Protein AF-A0A7J5ACR2-F1 (afdb_monomer_lite)

Sequence (113 aa):
MKYIGILIHVNRVIVWATLILYATIFLGLCAQIVLGCSQVLTGIVLLYFIKNFSKKNQKRLKFYWGFVITYGILWITDFINFYDDFVIIAMIILPLSIAGYFTFILESIKKEL

Secondary structure (DSSP, 8-state):
-HHHHHHHHHHHHHHHHHHHHGGGSHHHHHHHHHHHHHHHHHHHHHHHTGGGS-HHHHHHHHHHHHHHHHHHHHHHTTTTTT-GGGHHIIIIIHHHHHHHHHHHHHHHHHTT-

Structure (mmCIF, N/CA/C/O backbone):
data_AF-A0A7J5ACR2-F1
#
_entry.id   AF-A0A7J5ACR2-F1
#
loop_
_atom_site.group_PDB
_atom_site.id
_atom_site.type_symbol
_atom_site.label_atom_id
_atom_site.label_alt_id
_atom_site.label_comp_id
_atom_site.label_asym_id
_atom_site.label_entity_id
_atom_site.label_seq_id
_atom_site.pdbx_PDB_ins_code
_atom_site.Cartn_x
_atom_site.Cartn_y
_atom_site.Cartn_z
_atom_site.occupancy
_atom_site.B_iso_or_equiv
_atom_site.auth_seq_id
_atom_site.auth_comp_id
_atom_site.auth_asym_id
_atom_site.auth_atom_id
_atom_site.pdbx_PDB_model_num
ATOM 1 N N . MET A 1 1 ? -14.818 -10.179 13.726 1.00 63.59 1 MET A N 1
ATOM 2 C CA . MET A 1 1 ? -13.486 -9.547 13.893 1.00 63.59 1 MET A CA 1
ATOM 3 C C . MET A 1 1 ? -12.315 -10.500 13.641 1.00 63.59 1 MET A C 1
ATOM 5 O O . MET A 1 1 ? -11.349 -10.066 13.031 1.00 63.59 1 MET A O 1
ATOM 9 N N . LYS A 1 2 ? -12.407 -11.794 13.997 1.00 68.81 2 LYS A N 1
ATOM 10 C CA . LYS A 1 2 ? -11.359 -12.811 13.743 1.00 68.81 2 LYS A CA 1
ATOM 11 C C . LYS A 1 2 ? -10.805 -12.820 12.302 1.00 68.81 2 LYS A C 1
ATOM 13 O O . LYS A 1 2 ? -9.599 -12.925 12.114 1.00 68.81 2 LYS A O 1
ATOM 18 N N . TYR A 1 3 ? -11.666 -12.622 11.300 1.00 78.00 3 TYR A N 1
ATOM 19 C CA . TYR A 1 3 ? -11.275 -12.570 9.883 1.00 78.00 3 TYR A CA 1
ATOM 20 C C . TYR A 1 3 ? -10.384 -11.370 9.519 1.00 78.00 3 TYR A C 1
ATOM 22 O O . TYR A 1 3 ? -9.510 -11.504 8.672 1.00 78.00 3 TYR A O 1
ATOM 30 N N . ILE A 1 4 ? -10.536 -10.221 10.192 1.00 82.19 4 ILE A N 1
ATOM 31 C CA . ILE A 1 4 ? -9.692 -9.039 9.942 1.00 82.19 4 ILE A CA 1
ATOM 32 C C . ILE A 1 4 ? -8.255 -9.313 10.403 1.00 82.19 4 ILE A C 1
ATOM 34 O O . ILE A 1 4 ? -7.310 -8.939 9.717 1.00 82.19 4 ILE A O 1
ATOM 38 N N . GLY A 1 5 ? -8.074 -10.045 11.508 1.00 83.00 5 GLY A N 1
ATOM 39 C CA . GLY A 1 5 ? -6.748 -10.461 11.976 1.00 83.00 5 GLY A CA 1
ATOM 40 C C . GLY A 1 5 ? -5.982 -11.305 10.950 1.00 83.00 5 GLY A C 1
ATOM 41 O O . GLY A 1 5 ? -4.781 -11.106 10.771 1.00 83.00 5 GLY A O 1
ATOM 42 N N . ILE A 1 6 ? -6.682 -12.188 10.229 1.00 86.50 6 ILE A N 1
ATOM 43 C CA . ILE A 1 6 ? -6.097 -12.993 9.145 1.00 86.50 6 ILE A CA 1
ATOM 44 C C . ILE A 1 6 ? -5.648 -12.085 7.995 1.00 86.50 6 ILE A C 1
ATOM 46 O O . ILE A 1 6 ? -4.514 -12.206 7.542 1.00 86.50 6 ILE A O 1
ATOM 50 N N . LEU A 1 7 ? -6.489 -11.131 7.575 1.00 88.44 7 LEU A N 1
ATOM 51 C CA . LEU A 1 7 ? -6.152 -10.180 6.506 1.00 88.44 7 LEU A CA 1
ATOM 52 C C . LEU A 1 7 ? -4.901 -9.354 6.839 1.00 88.44 7 LEU A C 1
ATOM 54 O O . LEU A 1 7 ? -4.048 -9.147 5.979 1.00 88.44 7 LEU A O 1
ATOM 58 N N . ILE A 1 8 ? -4.752 -8.931 8.098 1.00 88.88 8 ILE A N 1
ATOM 59 C CA . ILE A 1 8 ? -3.573 -8.186 8.562 1.00 88.88 8 ILE A CA 1
ATOM 60 C C . ILE A 1 8 ? -2.307 -9.045 8.461 1.00 88.88 8 ILE A C 1
ATOM 62 O O . ILE A 1 8 ? -1.269 -8.570 7.996 1.00 88.88 8 ILE A O 1
ATOM 66 N N . HIS A 1 9 ? -2.388 -10.312 8.877 1.00 88.81 9 HIS A N 1
ATOM 67 C CA . HIS A 1 9 ? -1.255 -11.230 8.805 1.00 88.81 9 HIS A CA 1
ATOM 68 C C . HIS A 1 9 ? -0.857 -11.528 7.355 1.00 88.81 9 HIS A C 1
ATOM 70 O O . HIS A 1 9 ? 0.317 -11.413 7.010 1.00 88.81 9 HIS A O 1
ATOM 76 N N . VAL A 1 10 ? -1.838 -11.823 6.497 1.00 90.50 10 VAL A N 1
ATOM 77 C CA . VAL A 1 10 ? -1.629 -12.059 5.062 1.00 90.50 10 VAL A CA 1
ATOM 78 C C . VAL A 1 10 ? -0.983 -10.842 4.400 1.00 90.50 10 VAL A C 1
ATOM 80 O O . VAL A 1 10 ? 0.052 -10.993 3.757 1.00 90.50 10 VAL A O 1
ATOM 83 N N . ASN A 1 11 ? -1.509 -9.629 4.618 1.00 92.25 11 ASN A N 1
ATOM 84 C CA . ASN A 1 11 ? -0.910 -8.408 4.071 1.00 92.25 11 ASN A CA 1
ATOM 85 C C . ASN A 1 11 ? 0.558 -8.266 4.493 1.00 92.25 11 ASN A C 1
ATOM 87 O O . ASN A 1 11 ? 1.413 -7.990 3.659 1.00 92.25 11 ASN A O 1
ATOM 91 N N . ARG A 1 12 ? 0.876 -8.492 5.775 1.00 91.38 12 ARG A N 1
ATOM 92 C CA . ARG A 1 12 ? 2.256 -8.393 6.268 1.00 91.38 12 ARG A CA 1
ATOM 93 C C . ARG A 1 12 ? 3.190 -9.379 5.554 1.00 91.38 12 ARG A C 1
ATOM 95 O O . ARG A 1 12 ? 4.289 -8.984 5.176 1.00 91.38 12 ARG A O 1
ATOM 102 N N . VAL A 1 13 ? 2.767 -10.630 5.361 1.00 92.94 13 VAL A N 1
ATOM 103 C CA . VAL A 1 13 ? 3.562 -11.639 4.640 1.00 92.94 13 VAL A CA 1
ATOM 104 C C . VAL A 1 13 ? 3.799 -11.212 3.191 1.00 92.94 13 VAL A C 1
ATOM 106 O O . VAL A 1 13 ? 4.938 -11.251 2.731 1.00 92.94 13 VAL A O 1
ATOM 109 N N . ILE A 1 14 ? 2.759 -10.744 2.493 1.00 91.56 14 ILE A N 1
ATOM 110 C CA . ILE A 1 14 ? 2.872 -10.322 1.089 1.00 91.56 14 ILE A CA 1
ATOM 111 C C . ILE A 1 14 ? 3.795 -9.102 0.951 1.00 91.56 14 ILE A C 1
ATOM 113 O O . ILE A 1 14 ? 4.613 -9.067 0.034 1.00 91.56 14 ILE A O 1
ATOM 117 N N . VAL A 1 15 ? 3.736 -8.13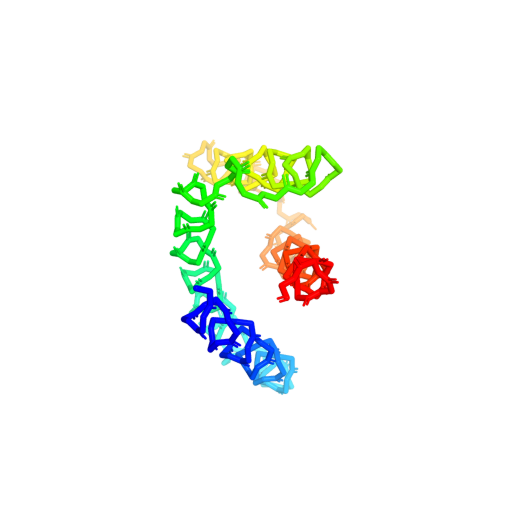0 1.872 1.00 92.50 15 VAL A N 1
ATOM 118 C CA . VAL A 1 15 ? 4.652 -6.971 1.880 1.00 92.50 15 VAL A CA 1
ATOM 119 C C . VAL A 1 15 ? 6.105 -7.428 2.006 1.00 92.50 15 VAL A C 1
ATOM 121 O O . VAL A 1 15 ? 6.939 -7.022 1.201 1.00 92.50 15 VAL A O 1
ATOM 124 N N . TRP A 1 16 ? 6.417 -8.296 2.974 1.00 92.81 16 TRP A N 1
ATOM 125 C CA . TRP A 1 16 ? 7.784 -8.798 3.152 1.00 92.81 16 TRP A CA 1
ATOM 126 C C . TRP A 1 16 ? 8.268 -9.604 1.951 1.00 92.81 16 TRP A C 1
ATOM 128 O O . TRP A 1 16 ? 9.386 -9.386 1.489 1.00 92.81 16 TRP A O 1
ATOM 138 N N . ALA A 1 17 ? 7.421 -10.480 1.407 1.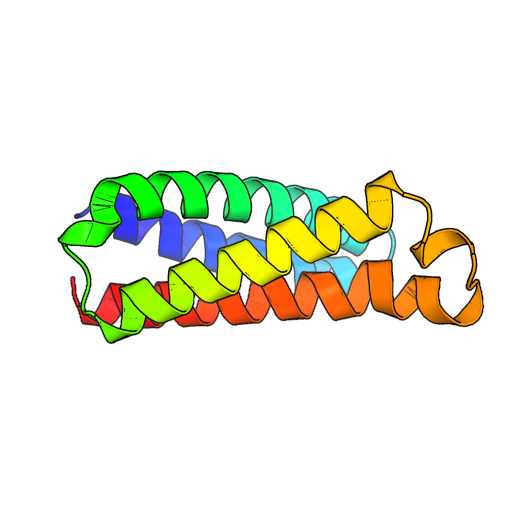00 92.19 17 ALA A N 1
ATOM 139 C CA . ALA A 1 17 ? 7.737 -11.218 0.190 1.00 92.19 17 ALA A CA 1
ATOM 140 C C . ALA A 1 17 ? 8.030 -10.264 -0.979 1.00 92.19 17 ALA A C 1
ATOM 142 O O . ALA A 1 17 ? 9.020 -10.445 -1.680 1.00 92.19 17 ALA A O 1
ATOM 143 N N . THR A 1 18 ? 7.231 -9.204 -1.138 1.00 91.81 18 THR A N 1
ATOM 144 C CA . THR A 1 18 ? 7.426 -8.187 -2.183 1.00 91.81 18 THR A CA 1
ATOM 145 C C . THR A 1 18 ? 8.771 -7.477 -2.028 1.00 91.81 18 THR A C 1
ATOM 147 O O . THR A 1 18 ? 9.526 -7.382 -2.991 1.00 91.81 18 THR A O 1
ATOM 150 N N . LEU A 1 19 ? 9.113 -7.033 -0.813 1.00 90.88 19 LEU A N 1
ATOM 151 C CA . LEU A 1 19 ? 10.389 -6.365 -0.531 1.00 90.88 19 LEU A CA 1
ATOM 152 C C . LEU A 1 19 ? 11.598 -7.271 -0.803 1.00 90.88 19 LEU A C 1
ATOM 154 O O . LEU A 1 19 ? 12.588 -6.808 -1.361 1.00 90.88 19 LEU A O 1
ATOM 158 N N . ILE A 1 20 ? 11.511 -8.558 -0.456 1.00 92.38 20 ILE A N 1
ATOM 159 C CA . ILE A 1 20 ? 12.568 -9.536 -0.752 1.00 92.38 20 ILE A CA 1
ATOM 160 C C . ILE A 1 20 ? 12.692 -9.745 -2.266 1.00 92.38 20 ILE A C 1
ATOM 162 O O . ILE A 1 20 ? 13.796 -9.746 -2.806 1.00 92.38 20 ILE A O 1
ATOM 166 N N . LEU A 1 21 ? 11.566 -9.882 -2.971 1.00 91.31 21 LEU A N 1
ATOM 167 C CA . LEU A 1 21 ? 11.552 -10.125 -4.414 1.00 91.31 21 LEU A CA 1
ATOM 168 C C . LEU A 1 21 ? 12.056 -8.930 -5.229 1.00 91.31 21 LEU A C 1
ATOM 170 O O . LEU A 1 21 ? 12.563 -9.131 -6.336 1.00 91.31 21 LEU A O 1
ATOM 174 N N . TYR A 1 22 ? 12.028 -7.712 -4.679 1.00 88.25 22 TYR A N 1
ATOM 175 C CA . TYR A 1 22 ? 12.695 -6.562 -5.292 1.00 88.25 22 TYR A CA 1
ATOM 176 C C . TYR A 1 22 ? 14.212 -6.719 -5.437 1.00 88.25 22 TYR A C 1
ATOM 178 O O . TYR A 1 22 ? 14.777 -6.051 -6.299 1.00 88.25 22 TYR A O 1
ATOM 186 N N . ALA A 1 23 ? 14.863 -7.651 -4.727 1.00 85.62 23 ALA A N 1
ATOM 187 C CA . ALA A 1 23 ? 16.258 -8.016 -5.003 1.00 85.62 23 ALA A CA 1
ATOM 188 C C . ALA A 1 23 ? 16.465 -8.541 -6.439 1.00 85.62 23 ALA A C 1
ATOM 190 O O . ALA A 1 23 ? 17.562 -8.459 -6.980 1.00 85.62 23 ALA A O 1
ATOM 191 N N . THR A 1 24 ? 15.404 -9.052 -7.071 1.00 86.50 24 THR A N 1
ATOM 192 C CA . THR A 1 24 ? 15.413 -9.531 -8.463 1.00 86.50 24 THR A CA 1
ATOM 193 C C . THR A 1 24 ? 14.766 -8.550 -9.447 1.00 86.50 24 THR A C 1
ATOM 195 O O . THR A 1 24 ? 14.686 -8.860 -10.632 1.00 86.50 24 THR A O 1
ATOM 198 N N . ILE A 1 25 ? 14.308 -7.381 -8.968 1.00 79.38 25 ILE A N 1
ATOM 199 C CA . ILE A 1 25 ? 13.577 -6.308 -9.676 1.00 79.38 25 ILE A CA 1
ATOM 200 C C . ILE A 1 25 ? 12.290 -6.787 -10.375 1.00 79.38 25 ILE A C 1
ATOM 202 O O . ILE A 1 25 ? 11.195 -6.393 -9.976 1.00 79.38 25 ILE A O 1
ATOM 206 N N . PHE A 1 26 ? 12.397 -7.664 -11.373 1.00 84.31 26 PHE A N 1
ATOM 207 C CA . PHE A 1 26 ? 11.288 -8.203 -12.160 1.00 84.31 26 PHE A CA 1
ATOM 208 C C . PHE A 1 26 ? 10.247 -8.932 -11.299 1.00 84.31 26 PHE A C 1
ATOM 2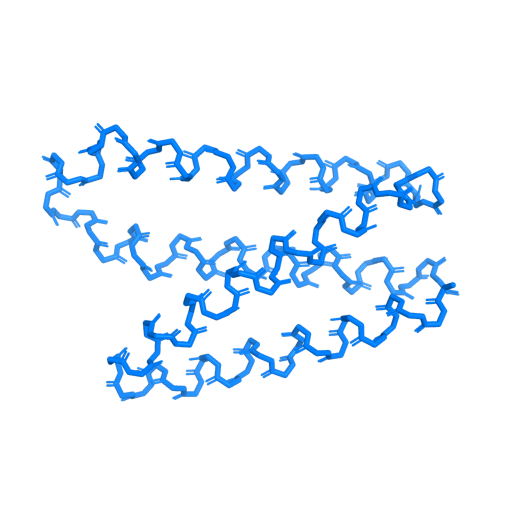10 O O . PHE A 1 26 ? 9.053 -8.630 -11.383 1.00 84.31 26 PHE A O 1
ATOM 217 N N . LEU A 1 27 ? 10.677 -9.844 -10.415 1.00 84.88 27 LEU A N 1
ATOM 218 C CA . LEU A 1 27 ? 9.731 -10.519 -9.516 1.00 84.88 27 LEU A CA 1
ATOM 219 C C . LEU A 1 27 ? 9.175 -9.560 -8.459 1.00 84.88 27 LEU A C 1
ATOM 221 O O . LEU A 1 27 ? 8.054 -9.761 -8.002 1.00 84.88 27 LEU A O 1
ATOM 225 N N . GLY A 1 28 ? 9.922 -8.510 -8.098 1.00 88.38 28 GLY A N 1
ATOM 226 C CA . GLY A 1 28 ? 9.455 -7.449 -7.205 1.00 88.38 28 GLY A CA 1
ATOM 227 C C . GLY A 1 28 ? 8.249 -6.711 -7.780 1.00 88.38 28 GLY A C 1
ATOM 228 O O . GLY A 1 28 ? 7.233 -6.589 -7.102 1.00 88.38 28 GLY A O 1
ATOM 229 N N . LEU A 1 29 ? 8.314 -6.317 -9.055 1.00 89.31 29 LEU A N 1
ATOM 230 C CA . LEU A 1 29 ? 7.191 -5.692 -9.765 1.00 89.31 29 LEU A CA 1
ATOM 231 C C . LEU A 1 29 ? 5.979 -6.632 -9.863 1.00 89.31 29 LEU A C 1
ATOM 233 O O . LEU A 1 29 ? 4.853 -6.227 -9.576 1.00 89.31 29 LEU A O 1
ATOM 237 N N . CYS A 1 30 ? 6.194 -7.910 -10.190 1.00 90.56 30 CYS A N 1
ATOM 238 C CA . CYS A 1 30 ? 5.107 -8.895 -10.231 1.00 90.56 30 CYS A CA 1
ATOM 239 C C . CYS A 1 30 ? 4.451 -9.078 -8.851 1.00 90.56 30 CYS A C 1
ATOM 241 O O . CYS A 1 30 ? 3.226 -9.076 -8.725 1.00 90.56 30 CYS A O 1
ATOM 243 N N . ALA A 1 31 ? 5.261 -9.193 -7.796 1.00 92.31 31 ALA A N 1
ATOM 244 C CA . ALA A 1 31 ? 4.781 -9.313 -6.423 1.00 92.31 31 ALA A CA 1
ATOM 245 C C . ALA A 1 31 ? 4.048 -8.052 -5.950 1.00 92.31 31 ALA A C 1
ATOM 247 O O . ALA A 1 31 ? 3.059 -8.152 -5.229 1.00 92.31 31 ALA A O 1
ATOM 248 N N . GLN A 1 32 ? 4.474 -6.874 -6.401 1.00 93.94 32 GLN A N 1
ATOM 249 C CA . GLN A 1 32 ? 3.819 -5.606 -6.106 1.00 93.94 32 GLN A CA 1
ATOM 250 C C . GLN A 1 32 ? 2.412 -5.524 -6.712 1.00 93.94 32 GLN A C 1
ATOM 252 O O . GLN A 1 32 ? 1.512 -4.991 -6.064 1.00 93.94 32 GLN A O 1
ATOM 257 N N . ILE A 1 33 ? 2.184 -6.096 -7.900 1.00 92.81 33 ILE A N 1
ATOM 258 C CA . ILE A 1 33 ? 0.835 -6.215 -8.478 1.00 92.81 33 ILE A CA 1
ATOM 259 C C . ILE A 1 33 ? -0.043 -7.091 -7.576 1.00 92.81 33 ILE A C 1
ATOM 261 O O . ILE A 1 33 ? -1.143 -6.686 -7.196 1.00 92.81 33 ILE A O 1
ATOM 265 N N . VAL A 1 34 ? 0.464 -8.260 -7.163 1.00 94.25 34 VAL A N 1
ATOM 266 C CA . VAL A 1 34 ? -0.246 -9.167 -6.241 1.00 94.25 34 VAL A CA 1
ATOM 267 C C . VAL A 1 34 ? -0.552 -8.468 -4.911 1.00 94.25 34 VAL A C 1
ATOM 269 O O . VAL A 1 34 ? -1.678 -8.547 -4.410 1.00 94.25 34 VAL A O 1
ATOM 272 N N . LEU A 1 35 ? 0.420 -7.735 -4.364 1.00 94.81 35 LEU A N 1
ATOM 273 C CA . LEU A 1 35 ? 0.265 -6.921 -3.163 1.00 94.81 35 LEU A CA 1
ATOM 274 C C . LEU A 1 35 ? -0.839 -5.879 -3.349 1.00 94.81 35 LEU A C 1
ATOM 276 O O . LEU A 1 35 ? -1.768 -5.846 -2.543 1.00 94.81 35 LEU A O 1
ATOM 280 N N . GLY A 1 36 ? -0.800 -5.096 -4.426 1.00 94.94 36 GLY A N 1
ATOM 281 C CA . GLY A 1 36 ? -1.810 -4.087 -4.736 1.00 94.94 36 GLY A CA 1
ATOM 282 C C . GLY A 1 36 ? -3.220 -4.676 -4.813 1.00 94.94 36 GLY A C 1
ATOM 283 O O . GLY A 1 36 ? -4.126 -4.192 -4.132 1.00 94.94 36 GLY A O 1
ATOM 284 N N . CYS A 1 37 ? -3.406 -5.778 -5.546 1.00 94.50 37 CYS A N 1
ATOM 285 C CA . CYS A 1 37 ? -4.692 -6.476 -5.624 1.00 94.50 37 CYS A CA 1
ATOM 286 C C . CYS A 1 37 ? -5.175 -6.943 -4.244 1.00 94.50 37 CYS A C 1
ATOM 288 O O . CYS A 1 37 ? -6.329 -6.710 -3.876 1.00 94.50 37 CYS A O 1
ATOM 290 N N . SER A 1 38 ? -4.291 -7.556 -3.449 1.00 94.19 38 SER A N 1
ATOM 291 C CA . SER A 1 38 ? -4.634 -8.021 -2.099 1.00 94.19 38 SER A CA 1
ATOM 292 C C . SER A 1 38 ? -5.071 -6.872 -1.182 1.00 94.19 38 SER A C 1
ATOM 294 O O . SER A 1 38 ? -6.001 -7.024 -0.384 1.00 94.19 38 SER A O 1
ATOM 296 N N . GLN A 1 39 ? -4.449 -5.700 -1.328 1.00 95.19 39 GLN A N 1
ATOM 297 C CA . GLN A 1 39 ? -4.742 -4.514 -0.533 1.00 95.19 39 GLN A CA 1
ATOM 298 C C . GLN A 1 39 ? -6.047 -3.851 -0.943 1.00 95.19 39 GLN A C 1
ATOM 300 O O . GLN A 1 39 ? -6.826 -3.493 -0.066 1.00 95.19 39 GLN A O 1
ATOM 305 N N . VAL A 1 40 ? -6.338 -3.761 -2.243 1.00 96.00 40 VAL A N 1
ATOM 306 C CA . VAL A 1 40 ? -7.633 -3.272 -2.737 1.00 96.00 40 VAL A CA 1
ATOM 307 C C . VAL A 1 40 ? -8.763 -4.163 -2.220 1.00 96.00 40 VAL A C 1
ATOM 309 O O . VAL A 1 40 ? -9.718 -3.658 -1.630 1.00 96.00 40 VAL A O 1
ATOM 312 N N . LEU A 1 41 ? -8.630 -5.489 -2.343 1.00 95.38 41 LEU A N 1
ATOM 313 C CA . LEU A 1 41 ? -9.622 -6.440 -1.830 1.00 95.38 41 LEU A CA 1
ATOM 314 C C . LEU A 1 41 ? -9.808 -6.307 -0.313 1.00 95.38 41 LEU A C 1
ATOM 316 O O . LEU A 1 41 ? -10.933 -6.189 0.174 1.00 95.38 41 LEU A O 1
ATOM 320 N N . THR A 1 42 ? -8.706 -6.252 0.438 1.00 94.38 42 THR A N 1
ATOM 321 C CA . THR A 1 42 ? -8.744 -6.041 1.892 1.00 94.38 42 THR A CA 1
ATOM 322 C C . THR A 1 42 ? -9.394 -4.699 2.235 1.00 94.38 42 THR A C 1
ATOM 324 O O . THR A 1 42 ? -10.224 -4.627 3.137 1.00 94.38 42 THR A O 1
ATOM 327 N N . GLY A 1 43 ? -9.074 -3.636 1.498 1.00 95.25 43 GLY A N 1
ATOM 328 C CA . GLY A 1 43 ? -9.636 -2.301 1.669 1.00 95.25 43 GLY A CA 1
ATOM 329 C C . GLY A 1 43 ? -11.147 -2.272 1.457 1.00 95.25 43 GLY A C 1
ATOM 330 O O . GLY A 1 43 ? -11.849 -1.617 2.227 1.00 95.25 43 GLY A O 1
ATOM 331 N N . ILE A 1 44 ? -11.660 -3.020 0.474 1.00 95.62 44 ILE A N 1
ATOM 332 C CA . ILE A 1 44 ? -13.104 -3.168 0.226 1.00 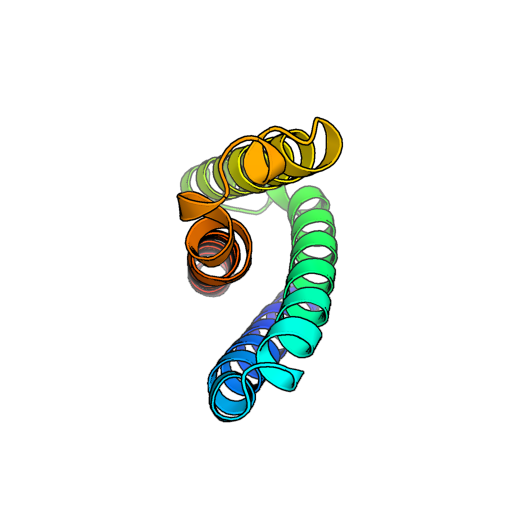95.62 44 ILE A CA 1
ATOM 333 C C . ILE A 1 44 ? -13.768 -3.874 1.411 1.00 95.62 44 ILE A C 1
ATOM 335 O O . ILE A 1 44 ? -14.784 -3.401 1.923 1.00 95.62 44 ILE A O 1
ATOM 339 N N . VAL A 1 45 ? -13.166 -4.958 1.910 1.00 93.38 45 VAL A N 1
ATOM 340 C CA . VAL A 1 45 ? -13.668 -5.653 3.106 1.00 93.38 45 VAL A CA 1
ATOM 341 C C . VAL A 1 45 ? -13.695 -4.709 4.312 1.00 93.38 45 VAL A C 1
ATOM 343 O O . VAL A 1 45 ? -14.679 -4.675 5.049 1.00 93.38 45 VAL A O 1
ATOM 346 N N . LEU A 1 46 ? -12.659 -3.888 4.508 1.00 93.81 46 LEU A N 1
ATOM 347 C CA . LEU A 1 46 ? -12.622 -2.906 5.595 1.00 93.81 46 LEU A CA 1
ATOM 348 C C . LEU A 1 46 ? -13.687 -1.811 5.449 1.00 93.81 46 LEU A C 1
ATOM 350 O O . LEU A 1 46 ? -14.220 -1.366 6.465 1.00 93.81 46 LEU A O 1
ATOM 354 N N . LEU A 1 47 ? -14.038 -1.393 4.227 1.00 94.44 47 LEU A N 1
ATOM 355 C CA . LEU A 1 47 ? -15.130 -0.436 4.009 1.00 94.44 47 LEU A CA 1
ATOM 356 C C . LEU A 1 47 ? -16.471 -0.974 4.520 1.00 94.44 47 LEU A C 1
ATOM 358 O O . LEU A 1 47 ? -17.237 -0.217 5.112 1.00 94.44 47 LEU A O 1
ATOM 362 N N . TYR A 1 48 ? -16.734 -2.274 4.366 1.00 92.31 48 TYR A N 1
ATOM 363 C CA . TYR A 1 48 ? -17.954 -2.894 4.892 1.00 92.31 48 TYR A CA 1
ATOM 364 C C . TYR A 1 48 ? -18.042 -2.798 6.426 1.00 92.31 48 TYR A C 1
ATOM 366 O O . TYR A 1 48 ? -19.110 -2.558 6.986 1.00 92.31 48 TYR A O 1
ATOM 374 N N . PHE A 1 49 ? -16.902 -2.906 7.116 1.00 91.25 49 PHE A N 1
ATOM 375 C CA . PHE A 1 49 ? -16.815 -2.816 8.578 1.00 91.25 49 PHE A CA 1
ATOM 376 C C . PHE A 1 49 ? -16.476 -1.412 9.101 1.00 91.25 49 PHE A C 1
ATOM 378 O O . PHE A 1 49 ? -16.250 -1.252 10.299 1.00 91.25 49 PHE A O 1
ATOM 385 N N . ILE A 1 50 ? -16.478 -0.379 8.251 1.00 92.31 50 ILE A N 1
ATOM 386 C CA . ILE A 1 50 ? -15.958 0.955 8.595 1.00 92.31 50 ILE A CA 1
ATOM 387 C C . ILE A 1 50 ? -16.630 1.587 9.821 1.00 92.31 50 ILE A C 1
ATOM 389 O O . ILE A 1 50 ? -15.977 2.295 10.586 1.00 92.31 50 ILE A O 1
ATOM 393 N N . LYS A 1 51 ? -17.921 1.302 10.043 1.00 91.50 51 LYS A N 1
ATOM 394 C CA . LYS A 1 51 ? -18.688 1.810 11.193 1.00 91.50 51 LYS A CA 1
ATOM 395 C C . LYS A 1 51 ? -18.160 1.297 12.538 1.00 91.50 51 LYS A C 1
ATOM 397 O O . LYS A 1 51 ? -18.376 1.957 13.547 1.00 91.50 51 LYS A O 1
ATOM 402 N N . ASN A 1 52 ? -17.449 0.169 12.539 1.00 91.00 52 ASN A N 1
ATOM 403 C CA . ASN A 1 52 ? -16.903 -0.460 13.742 1.00 91.00 52 ASN A CA 1
ATOM 404 C C . ASN A 1 52 ? -15.516 0.083 14.121 1.00 91.00 52 ASN A C 1
ATOM 406 O O . ASN A 1 52 ? -14.993 -0.282 15.168 1.00 91.00 52 ASN A O 1
ATOM 410 N N . PHE A 1 53 ? -14.902 0.923 13.282 1.00 92.88 53 PHE A N 1
ATOM 411 C CA . PHE A 1 53 ? -13.574 1.487 13.536 1.00 92.88 53 PHE A CA 1
ATOM 412 C C . PHE A 1 53 ? -13.658 2.871 14.171 1.00 92.88 53 PHE A C 1
ATOM 414 O O . PHE A 1 53 ? -14.639 3.600 13.983 1.00 92.88 53 PHE A O 1
ATOM 421 N N . SER A 1 54 ? -12.592 3.291 14.857 1.00 95.19 54 SER A N 1
ATOM 422 C CA . SER A 1 54 ? -12.509 4.653 15.389 1.00 95.19 54 SER A CA 1
ATOM 423 C C . SER A 1 54 ? -12.602 5.702 14.275 1.00 95.19 54 SER A C 1
ATOM 425 O O . SER A 1 54 ? -12.143 5.491 13.148 1.00 95.19 54 SER A O 1
ATOM 427 N N . LYS A 1 55 ? -13.109 6.904 14.592 1.00 96.00 55 LYS A N 1
ATOM 428 C CA . LYS A 1 55 ? -13.164 8.036 13.639 1.00 96.00 55 LYS A CA 1
ATOM 429 C C . LYS A 1 55 ? -11.804 8.318 12.979 1.00 96.00 55 LYS A C 1
ATOM 431 O O . LYS A 1 55 ? -11.746 8.731 11.821 1.00 96.00 55 LYS A O 1
ATOM 436 N N . LYS A 1 56 ? -10.707 8.064 13.703 1.00 95.88 56 LYS A N 1
ATOM 437 C CA . LYS A 1 56 ? -9.331 8.199 13.211 1.00 95.88 56 LYS A CA 1
ATOM 438 C C . LYS A 1 56 ? -9.030 7.192 12.099 1.00 95.88 56 LYS A C 1
ATOM 440 O O . LYS A 1 56 ? -8.564 7.600 11.035 1.00 95.88 56 LYS A O 1
ATOM 445 N N . ASN A 1 57 ? -9.326 5.911 12.310 1.00 95.56 57 ASN A N 1
ATOM 446 C CA . ASN A 1 57 ? -9.108 4.872 11.302 1.00 95.56 57 ASN A CA 1
ATOM 447 C C . ASN A 1 57 ? -10.067 4.995 10.116 1.00 95.56 57 ASN A C 1
ATOM 449 O O . ASN A 1 57 ? -9.638 4.815 8.979 1.00 95.56 57 ASN A O 1
ATOM 453 N N . GLN A 1 58 ? -11.310 5.428 10.340 1.00 96.31 58 GLN A N 1
ATOM 454 C CA . GLN A 1 58 ? -12.232 5.756 9.249 1.00 96.31 58 GLN A CA 1
ATOM 455 C C . GLN A 1 58 ? -11.665 6.852 8.335 1.00 96.31 58 GLN A C 1
ATOM 457 O O . GLN A 1 58 ? -11.686 6.715 7.114 1.00 96.31 58 GLN A O 1
ATOM 462 N N . LYS A 1 59 ? -11.120 7.937 8.911 1.00 96.81 59 LYS A N 1
ATOM 463 C CA . LYS A 1 59 ? -10.511 9.031 8.136 1.00 96.81 59 LYS A CA 1
ATOM 464 C C . LYS A 1 59 ? -9.291 8.553 7.346 1.00 96.81 59 LYS A C 1
ATOM 466 O O . LYS A 1 59 ? -9.153 8.897 6.178 1.00 96.81 59 LYS A O 1
ATOM 471 N N . ARG A 1 60 ? -8.428 7.739 7.960 1.00 97.00 60 ARG A N 1
ATOM 472 C CA . ARG A 1 60 ? -7.251 7.163 7.289 1.00 97.00 60 ARG A CA 1
ATOM 473 C C . ARG A 1 60 ? -7.631 6.240 6.135 1.00 97.00 60 ARG A C 1
ATOM 475 O O . ARG A 1 60 ? -7.045 6.349 5.067 1.00 97.00 60 ARG A O 1
ATOM 482 N N . LEU A 1 61 ? -8.643 5.391 6.319 1.00 96.62 61 LEU A N 1
ATOM 483 C CA . LEU A 1 61 ? -9.134 4.512 5.258 1.00 96.62 61 LEU A CA 1
ATOM 484 C C . LEU A 1 61 ? -9.717 5.314 4.084 1.00 96.62 61 LEU A C 1
ATOM 486 O O . LEU A 1 61 ? -9.467 4.974 2.932 1.00 96.62 61 LEU A O 1
ATOM 490 N N . LYS A 1 62 ? -10.422 6.422 4.355 1.00 96.50 62 LYS A N 1
ATOM 491 C CA . LYS A 1 62 ? -10.875 7.352 3.305 1.00 96.50 62 LYS A CA 1
ATOM 492 C C . LYS A 1 62 ? -9.705 7.985 2.546 1.00 96.50 62 LYS A C 1
ATOM 494 O O . LYS A 1 62 ? -9.746 8.036 1.323 1.00 96.50 62 LYS A O 1
ATOM 499 N N . PHE A 1 63 ? -8.659 8.428 3.249 1.00 96.81 63 PHE A N 1
ATOM 500 C CA . PHE A 1 63 ? -7.453 8.952 2.598 1.00 96.81 63 PHE A CA 1
ATOM 501 C C . PHE A 1 63 ? -6.746 7.900 1.746 1.00 96.81 63 PHE A C 1
ATOM 503 O O . PHE A 1 63 ? -6.360 8.205 0.624 1.00 96.81 63 PHE A O 1
ATOM 510 N N . TYR A 1 64 ? -6.617 6.670 2.250 1.00 97.38 64 TYR A N 1
ATOM 511 C CA . TYR A 1 64 ? -6.064 5.553 1.485 1.00 97.38 64 TYR A CA 1
ATOM 512 C C . TYR A 1 64 ? -6.804 5.372 0.156 1.00 97.38 64 TYR A C 1
ATOM 514 O O . TYR A 1 64 ? -6.166 5.351 -0.892 1.00 97.38 64 TYR A O 1
ATOM 522 N N . TRP A 1 65 ? -8.138 5.335 0.180 1.00 97.75 65 TRP A N 1
ATOM 523 C CA . TRP A 1 65 ? -8.932 5.236 -1.045 1.00 97.75 65 TRP A CA 1
ATOM 524 C C . TRP A 1 65 ? -8.747 6.433 -1.977 1.00 97.75 65 TRP A C 1
ATOM 526 O O . TRP A 1 65 ? -8.651 6.240 -3.184 1.00 97.75 65 TRP A O 1
ATOM 536 N N . GLY A 1 66 ? -8.619 7.646 -1.432 1.00 97.25 66 GLY A N 1
ATOM 537 C CA . GLY A 1 66 ? -8.252 8.829 -2.211 1.00 97.25 66 GLY A CA 1
ATOM 538 C C . GLY A 1 66 ? -6.930 8.648 -2.961 1.00 97.25 66 GLY A C 1
ATOM 539 O O . GLY A 1 66 ? -6.878 8.889 -4.165 1.00 97.25 66 GLY A O 1
ATOM 540 N N . PHE A 1 67 ? -5.886 8.154 -2.288 1.00 96.25 67 PHE A N 1
ATOM 541 C CA . PHE A 1 67 ? -4.596 7.859 -2.921 1.00 96.25 67 PHE A CA 1
ATOM 542 C C . PHE A 1 67 ? -4.689 6.753 -3.975 1.00 96.25 67 PHE A C 1
ATOM 544 O O . PHE A 1 67 ? -4.166 6.931 -5.069 1.00 96.25 67 PHE A O 1
ATOM 551 N N . VAL A 1 68 ? -5.371 5.642 -3.679 1.00 95.94 68 VAL A N 1
ATOM 552 C CA . VAL A 1 68 ? -5.527 4.515 -4.616 1.00 95.94 68 VAL A CA 1
ATOM 553 C C . VAL A 1 68 ? -6.270 4.940 -5.879 1.00 95.94 68 VAL A C 1
ATOM 555 O O . VAL A 1 68 ? -5.824 4.634 -6.981 1.00 95.94 68 VAL A O 1
ATOM 558 N N . ILE A 1 69 ? -7.378 5.669 -5.732 1.00 96.31 69 ILE A N 1
ATOM 559 C CA . ILE A 1 69 ? -8.174 6.144 -6.869 1.00 96.31 69 ILE A CA 1
ATOM 560 C C . ILE A 1 69 ? -7.372 7.153 -7.688 1.00 96.31 69 ILE A C 1
ATOM 562 O O . ILE A 1 69 ? -7.315 7.030 -8.906 1.00 96.31 69 ILE A O 1
ATOM 566 N N . THR A 1 70 ? -6.709 8.108 -7.031 1.00 94.94 70 THR A N 1
ATOM 567 C CA . THR A 1 70 ? -5.866 9.097 -7.721 1.00 94.94 70 THR A CA 1
ATOM 568 C C . THR A 1 70 ? -4.757 8.402 -8.503 1.00 94.94 70 THR A C 1
ATOM 570 O O . THR A 1 70 ? -4.571 8.683 -9.681 1.00 94.94 70 THR A O 1
ATOM 573 N N . TYR A 1 71 ? -4.066 7.445 -7.881 1.00 93.50 71 TYR A N 1
ATOM 574 C CA . TYR A 1 71 ? -3.029 6.656 -8.537 1.00 93.50 71 TYR A CA 1
ATOM 575 C C . TYR A 1 71 ? -3.565 5.889 -9.752 1.00 93.50 71 TYR A C 1
ATOM 577 O O . TYR A 1 71 ? -2.970 5.954 -10.822 1.00 93.50 71 TYR A O 1
ATOM 585 N N . GLY A 1 72 ? -4.713 5.219 -9.615 1.00 92.19 72 GLY A N 1
ATOM 586 C CA . GLY A 1 72 ? -5.353 4.511 -10.724 1.00 92.19 72 GLY A CA 1
ATOM 587 C C . GLY A 1 72 ? -5.744 5.436 -11.879 1.00 92.19 72 GLY A C 1
ATOM 588 O O . GLY A 1 72 ? -5.506 5.097 -13.033 1.00 92.19 72 GLY A O 1
ATOM 589 N N . ILE A 1 73 ? -6.281 6.625 -11.584 1.00 93.88 73 ILE A N 1
ATOM 590 C CA . ILE A 1 73 ? -6.628 7.624 -12.606 1.00 93.88 73 ILE A CA 1
ATOM 591 C C . ILE A 1 73 ? -5.379 8.079 -13.365 1.00 93.88 73 ILE A C 1
ATOM 593 O O . ILE A 1 73 ? -5.406 8.089 -14.590 1.00 93.88 73 ILE A O 1
ATOM 597 N N . LEU A 1 74 ? -4.283 8.392 -12.662 1.00 91.06 74 LEU A N 1
ATOM 598 C CA . LEU A 1 74 ? -3.032 8.839 -13.290 1.00 91.06 74 LEU A CA 1
ATOM 599 C C . LEU A 1 74 ? -2.462 7.812 -14.281 1.00 91.06 74 LEU A C 1
ATOM 601 O O . LEU A 1 74 ? -1.853 8.203 -15.277 1.00 91.06 74 LEU A O 1
ATOM 605 N N . TRP A 1 75 ? -2.675 6.518 -14.025 1.00 88.12 75 TRP A N 1
ATOM 606 C CA . TRP A 1 75 ? -2.322 5.446 -14.958 1.00 88.12 75 TRP A CA 1
ATOM 607 C C . TRP A 1 75 ? -3.285 5.335 -16.135 1.00 88.12 75 TRP A C 1
ATOM 609 O O . TRP A 1 75 ? -2.839 5.186 -17.264 1.00 88.12 75 TRP A O 1
ATOM 619 N N . ILE A 1 76 ? -4.596 5.414 -15.891 1.00 89.56 76 ILE A N 1
ATOM 620 C CA . ILE A 1 76 ? -5.611 5.269 -16.947 1.00 89.56 76 ILE A CA 1
ATOM 621 C C . ILE A 1 76 ? -5.561 6.433 -17.945 1.00 89.56 76 ILE A C 1
ATOM 623 O O . ILE A 1 76 ? -5.845 6.238 -19.122 1.00 89.56 76 ILE A O 1
ATOM 627 N N . THR A 1 77 ? -5.211 7.640 -17.499 1.00 90.12 77 THR A N 1
ATOM 628 C CA . THR A 1 77 ? -5.120 8.820 -18.371 1.00 90.12 77 THR A CA 1
ATOM 629 C C . THR A 1 77 ? -3.754 8.978 -19.041 1.00 90.12 77 THR A C 1
ATOM 631 O O . THR A 1 77 ? -3.481 10.057 -19.562 1.00 90.12 77 THR A O 1
ATOM 634 N N . ASP A 1 78 ? -2.870 7.976 -18.957 1.00 81.81 78 ASP A N 1
ATOM 635 C CA . ASP A 1 78 ? -1.483 8.027 -19.451 1.00 81.81 78 ASP A CA 1
ATOM 636 C C . ASP A 1 78 ? -0.666 9.230 -18.937 1.00 81.81 78 ASP A C 1
ATOM 638 O O . ASP A 1 78 ? 0.376 9.583 -19.487 1.00 81.81 78 ASP A O 1
ATOM 642 N N . PHE A 1 79 ? -1.091 9.850 -17.830 1.00 81.50 79 PHE A N 1
ATOM 643 C CA . PHE A 1 79 ? -0.437 11.049 -17.300 1.00 81.50 79 PHE A CA 1
ATOM 644 C C . PHE A 1 79 ? 0.996 10.745 -16.856 1.00 81.50 79 PHE A C 1
ATOM 646 O O . PHE A 1 79 ? 1.893 11.565 -17.014 1.00 81.50 79 PHE A O 1
ATOM 653 N N . ILE A 1 80 ? 1.216 9.545 -16.318 1.00 76.75 80 ILE A N 1
ATOM 654 C CA . ILE A 1 80 ? 2.538 9.072 -15.896 1.00 76.75 80 ILE A CA 1
ATOM 655 C C . ILE A 1 80 ? 3.448 8.821 -17.106 1.00 76.75 80 ILE A C 1
ATOM 657 O O . ILE A 1 80 ? 4.626 9.160 -17.051 1.00 76.75 80 ILE A O 1
ATOM 661 N N . ASN A 1 81 ? 2.902 8.287 -18.202 1.00 73.75 81 ASN A N 1
ATOM 662 C CA . ASN A 1 81 ? 3.658 7.973 -19.419 1.00 73.75 81 ASN A CA 1
ATOM 663 C C . ASN A 1 81 ? 4.059 9.230 -20.207 1.00 73.75 81 ASN A C 1
ATOM 665 O O . ASN A 1 81 ? 4.961 9.174 -21.034 1.00 73.75 81 ASN A O 1
ATOM 669 N N . PHE A 1 82 ? 3.428 10.376 -19.937 1.00 72.44 82 PHE A N 1
ATOM 670 C CA . PHE A 1 82 ? 3.855 11.660 -20.493 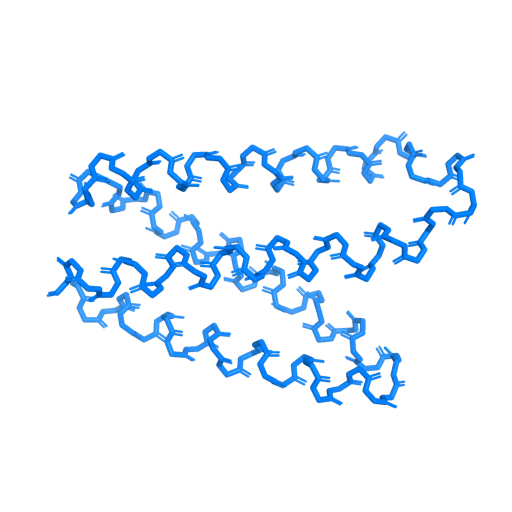1.00 72.44 82 PHE A CA 1
ATOM 671 C C . PHE A 1 82 ? 5.215 12.128 -19.936 1.00 72.44 82 PHE A C 1
ATOM 673 O O . PHE A 1 82 ? 5.886 12.947 -20.561 1.00 72.44 82 PHE A O 1
ATOM 680 N N . TYR A 1 83 ? 5.632 11.620 -18.771 1.00 76.38 83 TYR A N 1
ATOM 681 C CA . TYR A 1 83 ? 6.854 12.037 -18.089 1.00 76.38 83 TYR A CA 1
ATOM 682 C C . TYR A 1 83 ? 7.780 10.840 -17.816 1.00 76.38 83 TYR A C 1
ATOM 684 O O . TYR A 1 83 ? 7.757 10.262 -16.727 1.00 76.38 83 TYR A O 1
ATOM 692 N N . ASP A 1 84 ? 8.636 10.507 -18.789 1.00 75.50 84 ASP A N 1
ATOM 693 C CA . ASP A 1 84 ? 9.567 9.362 -18.732 1.00 75.50 84 ASP A CA 1
ATOM 694 C C . ASP A 1 84 ? 10.433 9.325 -17.457 1.00 75.50 84 ASP A C 1
ATOM 696 O O . ASP A 1 84 ? 10.636 8.263 -16.863 1.00 75.50 84 ASP A O 1
ATOM 700 N N . ASP A 1 85 ? 10.869 10.487 -16.961 1.00 83.12 85 ASP A N 1
ATOM 701 C CA . ASP A 1 85 ? 11.711 10.592 -15.759 1.00 83.12 85 ASP A CA 1
ATOM 702 C C . ASP A 1 85 ? 11.016 10.096 -14.474 1.00 83.12 85 ASP A C 1
ATOM 704 O O . ASP A 1 85 ? 11.672 9.751 -13.487 1.00 83.12 85 ASP A O 1
ATOM 708 N N . PHE A 1 86 ? 9.681 10.036 -14.461 1.00 83.81 86 PHE A N 1
ATOM 709 C CA . PHE A 1 86 ? 8.896 9.689 -13.274 1.00 83.81 86 PHE A CA 1
ATOM 710 C C . PHE A 1 86 ? 8.415 8.237 -13.255 1.00 83.81 86 PHE A C 1
ATOM 712 O O . PHE A 1 86 ? 7.839 7.807 -12.251 1.00 83.81 86 PHE A O 1
ATOM 719 N N . VAL A 1 87 ? 8.688 7.452 -14.301 1.00 84.69 87 VAL A N 1
ATOM 720 C CA . VAL A 1 87 ? 8.181 6.077 -14.435 1.00 84.69 87 VAL A CA 1
ATOM 721 C C . VAL A 1 87 ? 8.620 5.192 -13.264 1.00 84.69 87 VAL A C 1
ATOM 723 O O . VAL A 1 87 ? 7.793 4.493 -12.682 1.00 84.69 87 VAL A O 1
ATOM 726 N N . ILE A 1 88 ? 9.883 5.272 -12.826 1.00 85.50 88 ILE A N 1
ATOM 727 C CA . ILE A 1 88 ? 10.381 4.489 -11.676 1.00 85.50 88 ILE A CA 1
ATOM 728 C C . ILE A 1 88 ? 9.655 4.882 -10.383 1.00 85.50 88 ILE A C 1
ATOM 730 O O . ILE A 1 88 ? 9.251 4.020 -9.598 1.00 85.50 88 ILE A O 1
ATOM 734 N N . ILE A 1 89 ? 9.460 6.183 -10.156 1.00 88.50 89 ILE A N 1
ATOM 735 C CA . ILE A 1 89 ? 8.762 6.690 -8.970 1.00 88.50 89 ILE A CA 1
ATOM 736 C C . ILE A 1 89 ? 7.313 6.196 -8.981 1.00 88.50 89 ILE A C 1
ATOM 738 O O . ILE A 1 89 ? 6.819 5.707 -7.966 1.00 88.50 89 ILE A O 1
ATOM 742 N N . ALA A 1 90 ? 6.651 6.276 -10.131 1.00 88.50 90 ALA A N 1
ATOM 743 C CA . ALA A 1 90 ? 5.258 5.897 -10.295 1.00 88.50 90 ALA A CA 1
ATOM 744 C C . ALA A 1 90 ? 5.024 4.378 -10.251 1.00 88.50 90 ALA A C 1
ATOM 746 O O . ALA A 1 90 ? 3.996 3.936 -9.732 1.00 88.50 90 ALA A O 1
ATOM 747 N N . MET A 1 91 ? 5.957 3.568 -10.757 1.00 89.00 91 MET A N 1
ATOM 748 C CA . MET A 1 91 ? 5.847 2.107 -10.754 1.00 89.00 91 MET A CA 1
ATOM 749 C C . MET A 1 91 ? 6.301 1.484 -9.432 1.00 89.00 91 MET A C 1
ATOM 751 O O . MET A 1 91 ? 5.685 0.531 -8.977 1.00 89.00 91 MET A O 1
ATOM 755 N N . ILE A 1 92 ? 7.339 2.012 -8.778 1.00 90.19 92 ILE A N 1
ATOM 756 C CA . ILE A 1 92 ? 7.951 1.364 -7.604 1.00 90.19 92 ILE A CA 1
ATOM 757 C C . ILE A 1 92 ? 7.651 2.133 -6.320 1.00 90.19 92 ILE A C 1
ATOM 759 O O . ILE A 1 92 ? 7.032 1.597 -5.399 1.00 90.19 92 ILE A O 1
ATOM 763 N N . ILE A 1 93 ? 8.070 3.397 -6.243 1.00 91.44 93 ILE A N 1
ATOM 764 C CA . ILE A 1 93 ? 8.054 4.149 -4.979 1.00 91.44 93 ILE A CA 1
ATOM 765 C C . ILE A 1 93 ? 6.625 4.453 -4.533 1.00 91.44 93 ILE A C 1
ATOM 767 O O . ILE A 1 93 ? 6.278 4.255 -3.366 1.00 91.44 93 ILE A O 1
ATOM 771 N N . LEU A 1 94 ? 5.782 4.919 -5.449 1.00 92.88 94 LEU A N 1
ATOM 772 C CA . LEU A 1 94 ? 4.434 5.366 -5.131 1.00 92.88 94 LEU A CA 1
ATOM 773 C C . LEU A 1 94 ? 3.547 4.202 -4.648 1.00 92.88 94 LEU A C 1
ATOM 775 O O . LEU A 1 94 ? 2.959 4.333 -3.570 1.00 92.88 94 LEU A O 1
ATOM 779 N N . PRO A 1 95 ? 3.502 3.024 -5.304 1.00 93.19 95 PRO A N 1
ATOM 780 C CA . PRO A 1 95 ? 2.647 1.942 -4.820 1.00 93.19 95 PRO A CA 1
ATOM 781 C C . PRO A 1 95 ? 3.212 1.272 -3.571 1.00 93.19 95 PRO A C 1
ATOM 783 O O . PRO A 1 95 ? 2.431 0.869 -2.715 1.00 93.19 95 PRO A O 1
ATOM 786 N N . LEU A 1 96 ? 4.540 1.214 -3.397 1.00 94.50 96 LEU A N 1
ATOM 787 C CA . LEU A 1 96 ? 5.131 0.797 -2.120 1.00 94.50 96 LEU A CA 1
ATOM 788 C C . LEU A 1 96 ? 4.746 1.748 -0.983 1.00 94.50 96 LEU A C 1
ATOM 790 O O . LEU A 1 96 ? 4.434 1.296 0.117 1.00 94.50 96 LEU A O 1
ATOM 794 N N . SER A 1 97 ? 4.708 3.055 -1.245 1.00 95.00 97 SER A N 1
ATOM 795 C CA . SER A 1 97 ? 4.284 4.055 -0.260 1.00 95.00 97 SER A CA 1
ATOM 796 C C . SER A 1 97 ? 2.806 3.890 0.109 1.00 95.00 97 SER A C 1
ATOM 798 O O . SER A 1 97 ? 2.461 3.890 1.293 1.00 95.00 97 SER A O 1
ATOM 800 N N . ILE A 1 98 ? 1.937 3.665 -0.885 1.00 96.38 98 ILE A N 1
ATOM 801 C CA . ILE A 1 98 ? 0.518 3.331 -0.669 1.00 96.38 98 ILE A CA 1
ATOM 802 C C . ILE A 1 98 ? 0.395 2.044 0.157 1.00 96.38 98 ILE A C 1
ATOM 804 O O . ILE A 1 98 ? -0.360 2.004 1.133 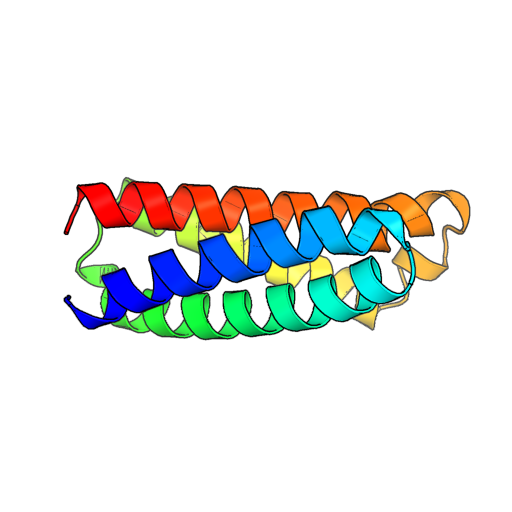1.00 96.38 98 ILE A O 1
ATOM 808 N N . ALA A 1 99 ? 1.168 1.011 -0.181 1.00 95.56 99 ALA A N 1
ATOM 809 C CA . ALA A 1 99 ? 1.150 -0.270 0.513 1.00 95.56 99 ALA A CA 1
ATOM 810 C C . ALA A 1 99 ? 1.651 -0.173 1.961 1.00 95.56 99 ALA A C 1
ATOM 812 O O . ALA A 1 99 ? 1.082 -0.794 2.868 1.00 95.56 99 ALA A O 1
ATOM 813 N N . GLY A 1 100 ? 2.686 0.631 2.202 1.00 95.81 100 GLY A N 1
ATOM 814 C CA . GLY A 1 100 ? 3.188 0.941 3.536 1.00 95.81 100 GLY A CA 1
ATOM 815 C C . GLY A 1 100 ? 2.141 1.674 4.371 1.00 95.81 100 GLY A C 1
ATOM 816 O O . GLY A 1 100 ? 1.859 1.276 5.505 1.00 95.81 100 GLY A O 1
ATOM 817 N N . TYR A 1 101 ? 1.484 2.682 3.791 1.00 97.00 101 TYR A N 1
ATOM 818 C CA . TYR A 1 101 ? 0.393 3.395 4.454 1.00 97.00 101 TYR A CA 1
ATOM 819 C C . TYR A 1 101 ? -0.783 2.470 4.791 1.00 97.00 101 TYR A C 1
ATOM 821 O O . TYR A 1 101 ? -1.316 2.522 5.902 1.00 97.00 101 TYR A O 1
ATOM 829 N N . PHE A 1 102 ? -1.155 1.571 3.879 1.00 97.19 102 PHE A N 1
ATOM 830 C CA . PHE A 1 102 ? -2.207 0.590 4.132 1.00 97.19 102 PHE A CA 1
ATOM 831 C C . PHE A 1 102 ? -1.845 -0.371 5.268 1.00 97.19 102 PHE A C 1
ATOM 833 O O . PHE A 1 102 ? -2.651 -0.613 6.166 1.00 97.19 102 PHE A O 1
ATOM 840 N N . THR A 1 103 ? -0.601 -0.850 5.296 1.00 95.88 103 THR A N 1
ATOM 841 C CA . THR A 1 103 ? -0.089 -1.696 6.384 1.00 95.88 103 THR A CA 1
ATOM 842 C C . THR A 1 103 ? -0.153 -0.975 7.732 1.00 95.88 103 THR A C 1
ATOM 844 O O . THR A 1 103 ? -0.562 -1.557 8.736 1.00 95.88 103 THR A O 1
ATOM 847 N N . PHE A 1 104 ? 0.165 0.320 7.762 1.00 95.56 104 PHE A N 1
ATOM 848 C CA . PHE A 1 104 ? 0.014 1.139 8.962 1.00 95.56 104 PHE A CA 1
ATOM 849 C C . PHE A 1 104 ? -1.449 1.261 9.425 1.00 95.56 104 PHE A C 1
ATOM 851 O O . PHE A 1 104 ? -1.722 1.179 10.626 1.00 95.56 104 PHE A O 1
ATOM 858 N N . ILE A 1 105 ? -2.402 1.425 8.499 1.00 95.62 105 ILE A N 1
ATOM 859 C CA . ILE A 1 105 ? -3.838 1.419 8.824 1.00 95.62 105 ILE A CA 1
ATOM 860 C C . ILE A 1 105 ? -4.234 0.079 9.443 1.00 95.62 105 ILE A C 1
ATOM 862 O O . ILE A 1 105 ? -4.874 0.064 10.493 1.00 95.62 105 ILE A O 1
ATOM 866 N N . LEU A 1 106 ? -3.821 -1.030 8.830 1.00 94.69 106 LEU A N 1
ATOM 867 C CA . LEU A 1 106 ? -4.113 -2.383 9.296 1.00 94.69 106 LEU A CA 1
ATOM 868 C C . LEU A 1 106 ? -3.615 -2.631 10.726 1.00 94.69 106 LEU A C 1
ATOM 870 O O . LEU A 1 106 ? -4.378 -3.105 11.565 1.00 94.69 106 LEU A O 1
ATOM 874 N N . GLU A 1 107 ? -2.379 -2.247 11.041 1.00 92.81 107 GLU A N 1
ATOM 875 C CA . GLU A 1 107 ? -1.836 -2.355 12.403 1.00 92.81 107 GLU A CA 1
ATOM 876 C C . GLU A 1 107 ? -2.557 -1.434 13.396 1.00 92.81 107 GLU A C 1
ATOM 878 O O . GLU A 1 107 ? -2.732 -1.780 14.564 1.00 92.81 107 GLU A O 1
ATOM 883 N N . SER A 1 108 ? -3.014 -0.261 12.949 1.00 93.69 108 SER A N 1
ATOM 884 C CA . SER A 1 108 ? -3.813 0.636 13.785 1.00 93.69 108 SER A CA 1
ATOM 885 C C . SER A 1 108 ? -5.213 0.084 14.056 1.00 93.69 108 SER A C 1
ATOM 887 O O . SER A 1 108 ? -5.728 0.296 15.148 1.00 93.69 108 SER A O 1
ATOM 889 N N . ILE A 1 109 ? -5.831 -0.602 13.090 1.00 92.88 109 ILE A N 1
ATOM 890 C CA . ILE A 1 109 ? -7.123 -1.282 13.261 1.00 92.88 109 ILE A CA 1
ATOM 891 C C . ILE A 1 109 ? -6.955 -2.493 14.174 1.00 92.88 109 ILE A C 1
ATOM 893 O O . ILE A 1 109 ? -7.789 -2.714 15.040 1.00 92.88 109 ILE A O 1
ATOM 897 N N . LYS A 1 110 ? -5.847 -3.234 14.052 1.00 90.69 110 LYS A N 1
ATOM 898 C CA . LYS A 1 110 ? -5.529 -4.370 14.929 1.00 90.69 110 LYS A CA 1
ATOM 899 C C . LYS A 1 110 ? -5.593 -4.019 16.414 1.00 90.69 110 LYS A C 1
ATOM 901 O O . LYS A 1 110 ? -5.990 -4.853 17.208 1.00 90.69 110 LYS A O 1
ATOM 906 N N . LYS A 1 111 ? -5.165 -2.808 16.778 1.00 88.06 111 LYS A N 1
ATOM 907 C CA . LYS A 1 111 ? -5.164 -2.316 18.165 1.00 88.06 111 LYS A CA 1
ATOM 908 C C . LYS A 1 111 ? -6.557 -1.939 18.682 1.00 88.06 111 LYS A C 1
ATOM 910 O O . LYS A 1 111 ? -6.701 -1.705 19.874 1.00 88.06 111 LYS A O 1
ATOM 915 N N . GLU A 1 112 ? -7.538 -1.813 17.791 1.00 84.31 112 GLU A N 1
ATOM 916 C CA . GLU A 1 112 ? -8.938 -1.505 18.114 1.00 84.31 112 GLU A CA 1
ATOM 917 C C . GLU A 1 112 ? -9.827 -2.760 18.141 1.00 84.31 112 GLU A C 1
ATOM 919 O O . GLU A 1 112 ? -10.996 -2.656 18.509 1.00 84.31 112 GLU A O 1
ATOM 924 N N . LEU A 1 113 ? -9.288 -3.911 17.719 1.00 79.31 113 LEU A N 1
ATOM 925 C CA . LEU A 1 113 ? -9.944 -5.222 17.717 1.00 79.31 113 LEU A CA 1
ATOM 926 C C . LEU A 1 113 ? -9.575 -6.014 18.972 1.00 79.31 113 LEU A C 1
ATOM 928 O O . LEU A 1 113 ? -10.464 -6.757 19.439 1.00 79.31 113 LEU A O 1
#

Organism: NCBI:txid426481

Foldseek 3Di:
DVVLVVLLVVLVVLLVVLVVLCVVVVVNLVSLVVSLVSLVVSLVVCVVVLVLADPVLNVLSVVLVVLNVVLVVCVVVCVQVVDPVCVCCSRPVSSNVSSVSSSVSSVVRVVSD

Radius of gyration: 14.71 Å; chains: 1; bounding box: 35×25×39 Å

pLDDT: mean 90.49, std 6.49, range [63.59, 97.75]